Protein AF-A0AAU5WQ49-F1 (afdb_monomer_lite)

Structure (mmCIF, N/CA/C/O backbone):
data_AF-A0AAU5WQ49-F1
#
_entry.id   AF-A0AAU5WQ49-F1
#
loop_
_atom_site.group_PDB
_atom_site.id
_atom_site.type_symbol
_atom_site.label_atom_id
_atom_site.label_alt_id
_atom_site.label_comp_id
_atom_site.label_asym_id
_atom_site.label_entity_id
_atom_site.label_seq_id
_atom_site.pdbx_PDB_ins_code
_atom_site.Cartn_x
_atom_site.Cartn_y
_atom_site.Cartn_z
_atom_site.occupancy
_atom_site.B_iso_or_equiv
_atom_site.auth_seq_id
_atom_site.auth_comp_id
_atom_site.auth_asym_id
_atom_site.auth_atom_id
_atom_site.pdbx_PDB_model_num
ATOM 1 N N . MET A 1 1 ? 20.436 3.211 15.578 1.00 35.97 1 MET A N 1
ATOM 2 C CA . MET A 1 1 ? 19.643 3.570 16.771 1.00 35.97 1 MET A CA 1
ATOM 3 C C . MET A 1 1 ? 18.208 3.715 16.301 1.00 35.97 1 MET A C 1
ATOM 5 O O . MET A 1 1 ? 17.926 4.693 15.627 1.00 35.97 1 MET A O 1
ATOM 9 N N . SER A 1 2 ? 17.361 2.711 16.530 1.00 45.41 2 SER A N 1
ATOM 10 C CA . SER A 1 2 ? 15.946 2.764 16.138 1.00 45.41 2 SER A CA 1
ATOM 11 C C . SER A 1 2 ? 15.174 3.579 17.173 1.00 45.41 2 SER A C 1
ATOM 13 O O . SER A 1 2 ? 15.293 3.318 18.370 1.00 45.41 2 SER A O 1
ATOM 15 N N . ASN A 1 3 ? 14.450 4.596 16.715 1.00 42.66 3 ASN A N 1
ATOM 16 C CA . ASN A 1 3 ? 13.619 5.463 17.540 1.00 42.66 3 ASN A CA 1
ATOM 17 C C . ASN A 1 3 ? 12.328 4.704 17.929 1.00 42.66 3 ASN A C 1
ATOM 19 O O . ASN A 1 3 ? 11.644 4.207 17.038 1.00 42.66 3 ASN A O 1
ATOM 23 N N . PRO A 1 4 ? 11.967 4.575 19.218 1.00 52.50 4 PRO A N 1
ATOM 24 C CA . PRO A 1 4 ? 10.872 3.699 19.662 1.00 52.50 4 PRO A CA 1
ATOM 25 C C . PRO A 1 4 ? 9.447 4.236 19.406 1.00 52.50 4 PRO A C 1
ATOM 27 O O . PRO A 1 4 ? 8.487 3.636 19.879 1.00 52.50 4 PRO A O 1
ATOM 30 N N . LEU A 1 5 ? 9.299 5.355 18.688 1.00 54.12 5 LEU A N 1
ATOM 31 C CA . LEU A 1 5 ? 8.011 6.004 18.396 1.00 54.12 5 LEU A CA 1
ATOM 32 C C . LEU A 1 5 ? 7.605 5.945 16.918 1.00 54.12 5 LEU A C 1
ATOM 34 O O . LEU A 1 5 ? 6.515 6.398 16.579 1.00 54.12 5 LEU A O 1
ATOM 38 N N . GLU A 1 6 ? 8.456 5.421 16.037 1.00 56.78 6 GLU A N 1
ATOM 39 C CA . GLU A 1 6 ? 8.097 5.279 14.628 1.00 56.78 6 GLU A CA 1
ATOM 40 C C . GLU A 1 6 ? 7.350 3.953 14.430 1.00 56.78 6 GLU A C 1
ATOM 42 O O . GLU A 1 6 ? 7.882 2.898 14.800 1.00 56.78 6 GLU A O 1
ATOM 47 N N . PRO A 1 7 ? 6.115 3.978 13.890 1.00 53.62 7 PRO A N 1
ATOM 48 C CA . PRO A 1 7 ? 5.408 2.757 13.544 1.00 53.62 7 PRO A CA 1
ATOM 49 C C . PRO A 1 7 ? 6.278 1.925 12.593 1.00 53.62 7 PRO A C 1
ATOM 51 O O . PRO A 1 7 ? 6.927 2.495 11.712 1.00 53.62 7 PRO A O 1
ATOM 54 N N . PRO A 1 8 ? 6.319 0.593 12.744 1.00 51.91 8 PRO A N 1
ATOM 55 C CA . PRO A 1 8 ? 7.124 -0.244 11.868 1.00 51.91 8 PRO A CA 1
ATOM 56 C C . PRO A 1 8 ? 6.633 -0.116 10.420 1.00 51.91 8 PRO A C 1
ATOM 58 O O . PRO A 1 8 ? 5.481 -0.431 10.117 1.00 51.91 8 PRO A O 1
ATOM 61 N N . GLU A 1 9 ? 7.514 0.337 9.525 1.00 51.19 9 GLU A N 1
ATOM 62 C CA . GLU A 1 9 ? 7.260 0.325 8.084 1.00 51.19 9 GLU A CA 1
ATOM 63 C C . GLU A 1 9 ? 7.261 -1.122 7.581 1.00 51.19 9 GLU A C 1
ATOM 65 O O . GLU A 1 9 ? 8.230 -1.866 7.769 1.00 51.19 9 GLU A O 1
ATOM 70 N N . LEU A 1 10 ? 6.173 -1.529 6.927 1.00 42.09 10 LEU A N 1
ATOM 71 C CA . LEU A 1 10 ? 6.071 -2.843 6.305 1.00 42.09 10 LEU A CA 1
ATOM 72 C C . LEU A 1 10 ? 6.349 -2.735 4.808 1.00 42.09 10 LEU A C 1
ATOM 74 O O . LEU A 1 10 ? 5.665 -2.027 4.068 1.00 42.09 10 LEU A O 1
ATOM 78 N N . PHE A 1 11 ? 7.337 -3.501 4.354 1.00 51.62 11 PHE A N 1
ATOM 79 C CA . PHE A 1 11 ? 7.646 -3.677 2.941 1.00 51.62 11 PHE A CA 1
ATOM 80 C C . PHE A 1 11 ? 7.137 -5.052 2.500 1.00 51.62 11 PHE A C 1
ATOM 82 O O . PHE A 1 11 ? 7.644 -6.074 2.956 1.00 51.62 11 PHE A O 1
ATOM 89 N N . ALA A 1 12 ? 6.131 -5.092 1.625 1.00 44.16 12 ALA A N 1
ATOM 90 C CA . ALA A 1 12 ? 5.693 -6.329 0.985 1.00 44.16 12 ALA A CA 1
ATOM 91 C C . ALA A 1 12 ? 6.450 -6.496 -0.339 1.00 44.16 12 ALA A C 1
ATOM 93 O O . ALA A 1 12 ? 6.241 -5.716 -1.269 1.00 44.16 12 ALA A O 1
ATOM 94 N N . TRP A 1 13 ? 7.342 -7.486 -0.414 1.00 47.81 13 TRP A N 1
ATOM 95 C CA . TRP A 1 13 ? 8.019 -7.904 -1.644 1.00 47.81 13 TRP A CA 1
ATOM 96 C C . TRP A 1 13 ? 7.690 -9.370 -1.895 1.00 47.81 13 TRP A C 1
ATOM 98 O O . TRP A 1 13 ? 7.886 -10.191 -1.002 1.00 47.81 13 TRP A O 1
ATOM 108 N N . ASP A 1 14 ? 7.225 -9.693 -3.099 1.00 41.69 14 ASP A N 1
ATOM 109 C CA . ASP A 1 14 ? 7.218 -11.073 -3.572 1.00 41.69 14 ASP A CA 1
ATOM 110 C C . ASP A 1 14 ? 8.509 -11.300 -4.367 1.00 41.69 14 ASP A C 1
ATOM 112 O O . ASP A 1 14 ? 8.858 -10.510 -5.251 1.00 41.69 14 ASP A O 1
ATOM 116 N N . ALA A 1 15 ? 9.272 -12.320 -3.990 1.00 43.12 15 ALA A N 1
ATOM 117 C CA . ALA A 1 15 ? 10.525 -12.666 -4.640 1.00 43.12 15 ALA A CA 1
ATOM 118 C C . ALA A 1 15 ? 10.619 -14.179 -4.775 1.00 43.12 15 ALA A C 1
ATOM 120 O O . ALA A 1 15 ? 11.131 -14.855 -3.886 1.00 43.12 15 ALA A O 1
ATOM 121 N N . GLU A 1 16 ? 10.236 -14.685 -5.944 1.00 36.84 16 GLU A N 1
ATOM 122 C CA . GLU A 1 16 ? 10.766 -15.944 -6.445 1.00 36.84 16 GLU A CA 1
ATOM 123 C C . GLU A 1 16 ? 11.389 -15.719 -7.829 1.00 36.84 16 GLU A C 1
ATOM 125 O O . GLU A 1 16 ? 10.728 -15.675 -8.861 1.00 36.84 16 GLU A O 1
ATOM 130 N N . GLN A 1 17 ? 12.720 -15.610 -7.801 1.00 37.38 17 GLN A N 1
ATOM 131 C CA . GLN A 1 17 ? 13.663 -15.612 -8.923 1.00 37.38 17 GLN A CA 1
ATOM 132 C C . GLN A 1 17 ? 13.934 -14.292 -9.664 1.00 37.38 17 GLN A C 1
ATOM 134 O O . GLN A 1 17 ? 13.227 -13.296 -9.593 1.00 37.38 17 GLN A O 1
ATOM 139 N N .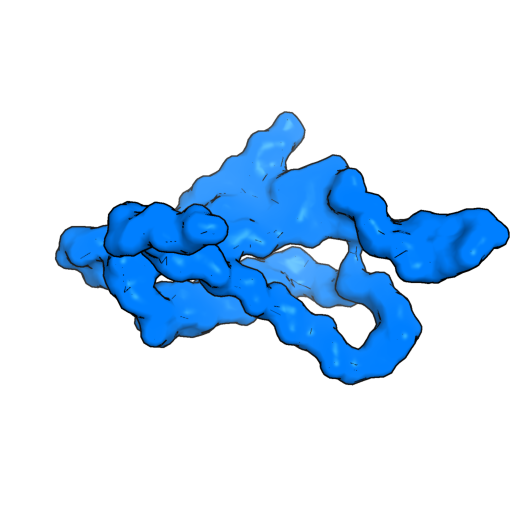 THR A 1 18 ? 15.118 -14.270 -10.273 1.00 42.69 18 THR A N 1
ATOM 140 C CA . THR A 1 18 ? 15.893 -13.108 -10.705 1.00 42.69 18 THR A CA 1
ATOM 141 C C . THR A 1 18 ? 15.156 -12.177 -11.666 1.00 42.69 18 THR A C 1
ATOM 143 O O . THR A 1 18 ? 15.041 -12.476 -12.851 1.00 42.69 18 THR A O 1
ATOM 146 N N . GLY A 1 19 ? 14.815 -10.981 -11.179 1.00 35.25 19 GLY A N 1
ATOM 147 C CA . GLY A 1 19 ? 14.547 -9.802 -12.002 1.00 35.25 19 GLY A CA 1
ATOM 148 C C . GLY A 1 19 ? 13.137 -9.232 -11.868 1.00 35.25 19 GLY A C 1
ATOM 149 O O . GLY A 1 19 ? 12.165 -9.879 -12.210 1.00 35.25 19 GLY A O 1
ATOM 150 N N . GLY A 1 20 ? 13.065 -7.958 -11.484 1.00 37.47 20 GLY A N 1
ATOM 151 C CA . GLY A 1 20 ? 12.078 -7.007 -11.991 1.00 37.47 20 GLY A CA 1
ATOM 152 C C . GLY A 1 20 ? 10.635 -7.256 -11.587 1.00 37.47 20 GLY A C 1
ATOM 153 O O . GLY A 1 20 ? 9.926 -7.9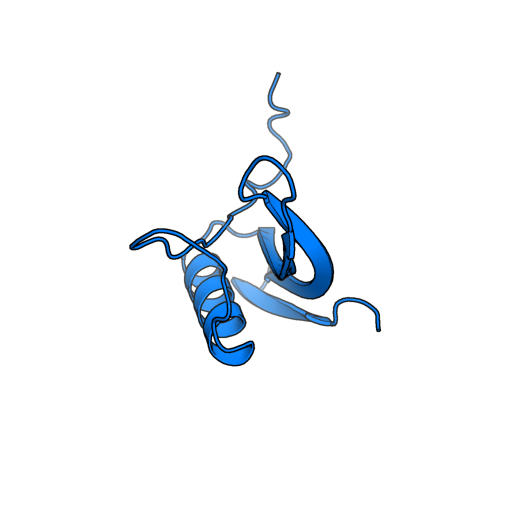09 -12.339 1.00 37.47 20 GLY A O 1
ATOM 154 N N . VAL A 1 21 ? 10.144 -6.625 -10.515 1.00 42.44 21 VAL A N 1
ATOM 155 C CA . VAL A 1 21 ? 8.697 -6.479 -10.309 1.00 42.44 21 VAL A CA 1
ATOM 156 C C . VAL A 1 21 ? 8.102 -5.737 -11.511 1.00 42.44 21 VAL A C 1
ATOM 158 O O . VAL A 1 21 ? 8.233 -4.524 -11.653 1.00 42.44 21 VAL A O 1
ATOM 161 N N . THR A 1 22 ? 7.455 -6.504 -12.377 1.00 51.03 22 THR A N 1
ATOM 162 C CA . THR A 1 22 ? 6.273 -6.087 -13.129 1.00 51.03 22 THR A CA 1
ATOM 163 C C . THR A 1 22 ? 5.131 -6.938 -12.599 1.00 51.03 22 THR A C 1
ATOM 165 O O . THR A 1 22 ? 4.623 -7.805 -13.296 1.00 51.03 22 THR A O 1
ATOM 168 N N . ASP A 1 23 ? 4.785 -6.765 -11.323 1.00 53.88 23 ASP A N 1
ATOM 169 C CA . ASP A 1 23 ? 3.472 -7.230 -10.892 1.00 53.88 23 ASP A CA 1
ATOM 170 C C . ASP A 1 23 ? 2.428 -6.202 -11.341 1.00 53.88 23 ASP A C 1
ATOM 172 O O . ASP A 1 23 ? 2.730 -5.014 -11.515 1.00 53.88 23 ASP A O 1
ATOM 176 N N . ASP A 1 24 ? 1.209 -6.670 -11.571 1.00 70.00 24 ASP A N 1
ATOM 177 C CA . ASP A 1 24 ? 0.082 -5.796 -11.860 1.00 70.00 24 ASP A CA 1
ATOM 178 C C . ASP A 1 24 ? -0.102 -4.811 -10.695 1.00 70.00 24 ASP A C 1
ATOM 180 O O . ASP A 1 24 ? -0.045 -5.187 -9.522 1.00 70.00 24 ASP A O 1
ATOM 184 N N . CYS A 1 25 ? -0.323 -3.535 -11.013 1.00 71.50 25 CYS A N 1
ATOM 185 C CA . CYS A 1 25 ? -0.499 -2.482 -10.013 1.00 71.50 25 CYS A CA 1
ATOM 186 C C . CYS A 1 25 ? -1.569 -2.856 -8.968 1.00 71.50 25 CYS A C 1
ATOM 188 O O . CYS A 1 25 ? -1.367 -2.663 -7.768 1.00 71.50 25 CYS A O 1
ATOM 190 N N . GLY A 1 26 ? -2.673 -3.468 -9.407 1.00 77.75 26 GLY A N 1
ATOM 191 C CA . GLY A 1 26 ? -3.751 -3.921 -8.536 1.00 77.75 26 GLY A CA 1
ATOM 192 C C . GLY A 1 26 ? -3.335 -5.058 -7.604 1.00 77.75 26 GLY A C 1
ATOM 193 O O . GLY A 1 26 ? -3.762 -5.084 -6.449 1.00 77.75 26 GLY A O 1
ATOM 194 N N . ARG A 1 27 ? -2.45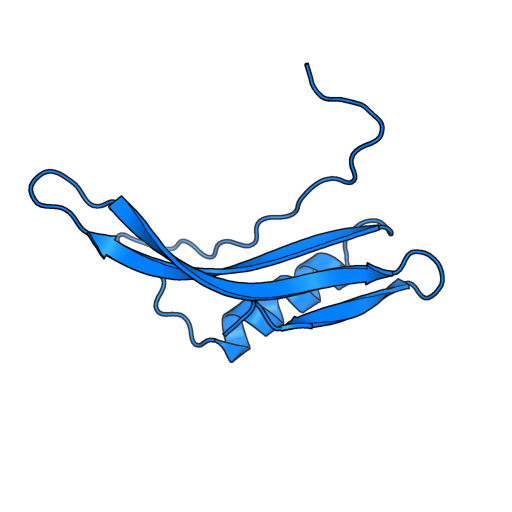9 -5.966 -8.050 1.00 79.88 27 ARG A N 1
ATOM 195 C CA . ARG A 1 27 ? 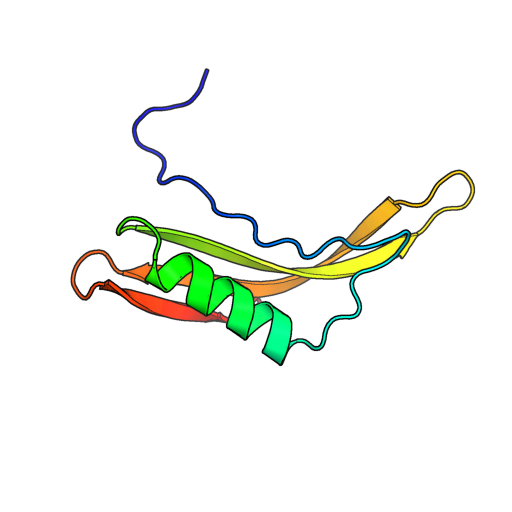-1.909 -7.030 -7.194 1.00 79.88 27 ARG A CA 1
ATOM 196 C C . ARG A 1 27 ? -0.989 -6.473 -6.119 1.00 79.88 27 ARG A C 1
ATOM 198 O O . ARG A 1 27 ? -1.178 -6.793 -4.948 1.00 79.88 27 ARG A O 1
ATOM 205 N N . ALA A 1 28 ? -0.074 -5.576 -6.483 1.00 80.50 28 ALA A N 1
ATOM 206 C CA . ALA A 1 28 ? 0.810 -4.917 -5.521 1.00 80.50 28 ALA A CA 1
ATOM 207 C C . ALA A 1 28 ? 0.017 -4.138 -4.453 1.00 80.50 28 ALA A C 1
ATOM 209 O O . ALA A 1 28 ? 0.299 -4.248 -3.258 1.00 80.50 28 ALA A O 1
ATOM 210 N N . ILE A 1 29 ? -1.027 -3.413 -4.873 1.00 83.12 29 ILE A N 1
ATOM 211 C CA . ILE A 1 29 ? -1.967 -2.740 -3.965 1.00 83.12 29 ILE A CA 1
ATOM 212 C C . ILE A 1 29 ? -2.670 -3.759 -3.058 1.00 83.12 29 ILE A C 1
ATOM 214 O O . ILE A 1 29 ? -2.712 -3.569 -1.843 1.00 83.12 29 ILE A O 1
ATOM 218 N N . GLY A 1 30 ? -3.173 -4.864 -3.613 1.00 85.44 30 GLY A N 1
ATOM 219 C CA . GLY A 1 30 ? -3.830 -5.926 -2.848 1.00 85.44 30 GLY A CA 1
ATOM 220 C C . GLY A 1 30 ? -2.924 -6.564 -1.789 1.00 85.44 30 GLY A C 1
ATOM 221 O O . GLY A 1 30 ? -3.360 -6.785 -0.658 1.00 85.44 30 GLY A O 1
ATOM 222 N N . HIS A 1 31 ? -1.652 -6.803 -2.118 1.00 85.00 31 HIS A N 1
ATOM 223 C CA . HIS A 1 31 ? -0.666 -7.338 -1.178 1.00 85.00 31 HIS A CA 1
ATOM 224 C C . HIS A 1 31 ? -0.386 -6.376 -0.024 1.00 85.00 31 HIS A C 1
ATOM 226 O O . HIS A 1 31 ? -0.444 -6.789 1.135 1.00 85.00 31 HIS A O 1
ATOM 232 N N . VAL A 1 32 ? -0.146 -5.095 -0.318 1.00 86.38 32 VAL A N 1
ATOM 233 C CA . VAL A 1 32 ? 0.056 -4.070 0.719 1.00 86.38 32 VAL A CA 1
ATOM 234 C C . VAL A 1 32 ? -1.198 -3.907 1.577 1.00 86.38 32 VAL A C 1
ATOM 236 O O . VAL A 1 32 ? -1.087 -3.841 2.799 1.00 86.38 32 VAL A O 1
ATOM 239 N N . HIS A 1 33 ? -2.389 -3.906 0.971 1.00 89.94 33 HIS A N 1
ATOM 240 C CA . HIS A 1 33 ? -3.648 -3.806 1.7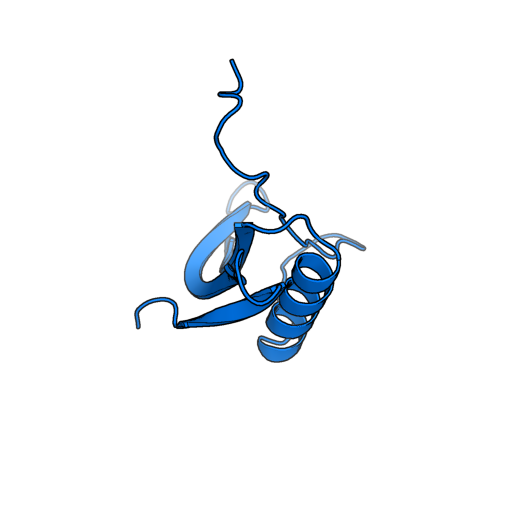09 1.00 89.94 33 HIS A CA 1
ATOM 241 C C . HIS A 1 33 ? -3.795 -4.961 2.703 1.00 89.94 33 HIS A C 1
ATOM 243 O O . HIS A 1 33 ? -4.088 -4.735 3.876 1.00 89.94 33 HIS A O 1
ATOM 249 N N . ARG A 1 34 ? -3.552 -6.199 2.256 1.00 90.06 34 ARG A N 1
ATOM 250 C CA . ARG A 1 34 ? -3.629 -7.382 3.118 1.00 90.06 34 ARG A CA 1
ATOM 251 C C . ARG A 1 34 ? -2.583 -7.343 4.231 1.00 90.06 34 ARG A C 1
ATOM 253 O O . ARG A 1 34 ? -2.926 -7.593 5.379 1.00 90.06 34 ARG A O 1
ATOM 260 N N . ALA A 1 35 ? -1.340 -6.989 3.907 1.00 87.69 35 ALA A N 1
ATOM 261 C CA . ALA A 1 35 ? -0.274 -6.874 4.899 1.00 87.69 35 ALA A CA 1
ATOM 262 C C . ALA A 1 35 ? -0.612 -5.834 5.978 1.00 87.69 35 ALA A C 1
ATOM 264 O O . ALA A 1 35 ? -0.409 -6.094 7.160 1.00 87.69 35 ALA A O 1
ATOM 265 N N . LEU A 1 36 ? -1.175 -4.686 5.588 1.00 88.56 36 LEU A N 1
ATOM 266 C CA . LEU A 1 36 ? -1.595 -3.649 6.530 1.00 88.56 36 LEU A CA 1
ATOM 267 C C . LEU A 1 36 ? -2.820 -4.046 7.354 1.00 88.56 36 LEU A C 1
ATOM 269 O O . LEU A 1 36 ? -2.888 -3.679 8.522 1.00 88.56 36 LEU A O 1
ATOM 273 N N . ALA A 1 37 ? -3.759 -4.818 6.804 1.00 90.06 37 ALA A N 1
ATOM 274 C CA . ALA A 1 37 ? -4.917 -5.302 7.559 1.00 90.06 37 ALA A CA 1
ATOM 275 C C . ALA A 1 37 ? -4.514 -6.177 8.766 1.00 90.06 37 ALA A C 1
ATOM 277 O O . ALA A 1 37 ? -5.169 -6.132 9.811 1.00 90.06 37 ALA A O 1
ATOM 278 N N . ASP A 1 38 ? -3.402 -6.906 8.649 1.00 88.12 38 ASP A N 1
ATOM 279 C CA . ASP A 1 38 ? -2.847 -7.756 9.709 1.00 88.12 38 ASP A CA 1
ATOM 280 C C . ASP A 1 38 ? -1.770 -7.040 10.562 1.00 88.12 38 ASP A C 1
ATOM 282 O O . ASP A 1 38 ? -1.324 -7.566 11.583 1.00 88.12 38 ASP A O 1
ATOM 286 N N . ALA A 1 39 ? -1.360 -5.826 10.180 1.00 87.81 39 ALA A N 1
ATOM 287 C CA . ALA A 1 39 ? -0.306 -5.050 10.839 1.00 87.81 39 ALA A CA 1
ATOM 288 C C . ALA A 1 39 ? -0.799 -4.275 12.071 1.00 87.81 39 ALA A C 1
ATOM 290 O O . ALA A 1 39 ? -1.981 -3.971 12.165 1.00 87.81 39 ALA A O 1
ATOM 291 N N . PRO A 1 40 ? 0.071 -3.846 12.999 1.00 89.31 40 PRO A N 1
ATOM 292 C CA . PRO A 1 40 ? -0.331 -2.933 14.069 1.00 89.31 40 PRO A CA 1
ATOM 293 C C . PRO A 1 40 ? -1.030 -1.662 13.555 1.00 89.31 40 PRO A C 1
ATOM 295 O O . PRO A 1 40 ? -0.744 -1.167 12.463 1.00 89.31 40 PRO A O 1
ATOM 298 N N . ALA A 1 41 ? -1.935 -1.113 14.367 1.00 89.19 41 ALA A N 1
ATOM 299 C CA . ALA A 1 41 ? -2.530 0.200 14.125 1.00 89.19 41 ALA A CA 1
ATOM 300 C C . ALA A 1 41 ? -1.435 1.262 13.916 1.00 89.19 41 ALA A C 1
ATOM 302 O O . ALA A 1 41 ? -0.418 1.251 14.611 1.00 89.19 41 ALA A O 1
ATOM 303 N N . GLY A 1 42 ? -1.622 2.144 12.933 1.00 87.31 42 GLY A N 1
ATOM 304 C CA . GLY A 1 42 ? -0.637 3.159 12.560 1.00 87.31 42 GLY A CA 1
ATOM 305 C C . GLY A 1 42 ? 0.430 2.688 11.566 1.00 87.31 42 GLY A C 1
ATOM 306 O O . GLY A 1 42 ? 1.166 3.530 11.054 1.00 87.31 42 GLY A O 1
ATOM 307 N N . ALA A 1 43 ? 0.502 1.390 11.242 1.00 88.94 43 ALA A N 1
ATOM 308 C CA . ALA A 1 43 ? 1.424 0.885 10.226 1.00 88.94 43 ALA A CA 1
ATOM 309 C C . ALA A 1 43 ? 1.154 1.516 8.853 1.00 88.94 43 ALA A C 1
ATOM 311 O O . ALA A 1 43 ? 0.005 1.758 8.475 1.00 88.94 43 ALA A O 1
ATOM 312 N N . SER A 1 44 ? 2.216 1.749 8.088 1.00 88.12 44 SER A N 1
ATOM 313 C CA . SER A 1 44 ? 2.155 2.306 6.739 1.00 88.12 44 SER A CA 1
ATOM 314 C C . SER A 1 44 ? 2.838 1.392 5.723 1.00 88.12 44 SER A C 1
ATOM 316 O O . SER A 1 44 ? 3.697 0.571 6.054 1.00 88.12 44 SER A O 1
ATOM 318 N N . GLY A 1 45 ? 2.407 1.515 4.471 1.00 86.75 45 GLY A N 1
ATOM 319 C CA . GLY A 1 45 ? 2.911 0.771 3.329 1.00 86.75 45 GLY A CA 1
ATOM 320 C C . GLY A 1 45 ? 2.950 1.653 2.086 1.00 86.75 45 GLY A C 1
ATOM 321 O O . GLY A 1 45 ? 2.273 2.676 1.997 1.00 86.75 45 GLY A O 1
ATOM 322 N N . MET A 1 46 ? 3.771 1.269 1.113 1.00 84.44 46 MET A N 1
ATOM 323 C CA . MET A 1 46 ? 3.984 2.060 -0.096 1.00 84.44 46 MET A CA 1
ATOM 324 C C . MET A 1 46 ? 4.192 1.158 -1.304 1.00 84.44 46 MET A C 1
ATOM 326 O O . MET A 1 46 ? 5.017 0.246 -1.281 1.00 84.44 46 MET A O 1
ATOM 330 N N . VAL A 1 47 ? 3.500 1.484 -2.391 1.00 83.12 47 VAL A N 1
ATOM 331 C CA . VAL A 1 47 ? 3.698 0.872 -3.704 1.00 83.12 47 VAL A CA 1
ATOM 332 C C . VAL A 1 47 ? 4.514 1.834 -4.560 1.00 83.12 47 VAL A C 1
ATOM 334 O O . VAL A 1 47 ? 4.148 2.997 -4.738 1.00 83.12 47 VAL A O 1
ATOM 337 N N . ARG A 1 48 ? 5.643 1.357 -5.090 1.00 79.81 48 ARG A N 1
ATOM 338 C CA . ARG A 1 48 ? 6.535 2.130 -5.964 1.00 79.81 48 ARG A CA 1
ATOM 339 C C . ARG A 1 48 ? 6.563 1.527 -7.356 1.00 79.81 48 ARG A C 1
ATOM 341 O O . ARG A 1 48 ? 6.687 0.316 -7.507 1.00 79.81 48 ARG A O 1
ATOM 348 N N . GLN A 1 49 ? 6.544 2.387 -8.365 1.00 77.88 49 GLN A N 1
ATOM 349 C CA . GLN A 1 49 ? 6.876 1.993 -9.723 1.00 77.88 49 GLN A CA 1
ATOM 350 C C . GLN A 1 49 ? 8.397 1.927 -9.837 1.00 77.88 49 GLN A C 1
ATOM 352 O O . GLN A 1 49 ? 9.095 2.883 -9.494 1.00 77.88 49 GLN A O 1
ATOM 357 N N . VAL A 1 50 ? 8.921 0.808 -10.323 1.00 74.50 50 VAL A N 1
ATOM 358 C CA . VAL A 1 50 ? 10.359 0.599 -10.514 1.00 74.50 50 VAL A CA 1
ATOM 359 C C . VAL A 1 50 ? 10.626 0.105 -11.931 1.00 74.50 50 VAL A C 1
ATOM 361 O O . VAL A 1 50 ? 9.790 -0.556 -12.538 1.00 74.50 50 VAL A O 1
ATOM 364 N N . ARG A 1 51 ? 11.811 0.403 -12.463 1.00 72.31 51 ARG A N 1
ATOM 365 C CA . ARG A 1 51 ? 12.362 -0.290 -13.632 1.00 72.31 51 ARG A CA 1
ATOM 366 C C . ARG A 1 51 ? 13.642 -1.003 -13.258 1.00 72.31 51 ARG A C 1
ATOM 368 O O . ARG A 1 51 ? 14.384 -0.545 -12.390 1.00 72.31 51 ARG A O 1
ATOM 375 N N . LEU A 1 52 ? 13.960 -2.061 -13.985 1.00 71.56 52 LEU A N 1
ATOM 376 C CA . LEU A 1 52 ? 15.311 -2.594 -13.975 1.00 71.56 52 LEU A CA 1
ATOM 377 C C . LEU A 1 52 ? 16.242 -1.659 -14.750 1.00 71.56 52 LEU A C 1
ATOM 379 O O . LEU A 1 52 ? 15.925 -1.185 -15.842 1.00 71.56 52 LEU A O 1
ATOM 383 N N . GLY A 1 53 ? 17.406 -1.384 -14.181 1.00 65.44 53 GLY A N 1
ATOM 384 C CA . GLY A 1 53 ? 18.511 -0.745 -14.875 1.00 65.44 53 GLY A CA 1
ATOM 385 C C . GLY A 1 53 ? 19.812 -1.468 -14.571 1.00 65.44 53 GLY A C 1
ATOM 386 O O . GLY A 1 53 ? 19.950 -2.077 -13.516 1.00 65.44 53 GLY A O 1
ATOM 387 N N . GLY A 1 54 ? 20.780 -1.385 -15.481 1.00 61.53 54 GLY A N 1
ATOM 388 C CA . GLY A 1 54 ? 22.110 -1.928 -15.230 1.00 61.53 54 GLY A CA 1
ATOM 389 C C . GLY A 1 54 ? 22.961 -2.080 -16.481 1.00 61.53 54 GLY A C 1
ATOM 390 O O . GLY A 1 54 ? 22.656 -2.915 -17.318 1.00 61.53 54 GLY A O 1
ATOM 391 N N . ALA A 1 55 ? 24.054 -1.319 -16.571 1.00 59.25 55 ALA A N 1
ATOM 392 C CA . ALA A 1 55 ? 25.162 -1.624 -17.484 1.00 59.25 55 ALA A CA 1
ATOM 393 C C . ALA A 1 55 ? 26.200 -2.574 -16.838 1.00 59.25 55 ALA A C 1
ATOM 395 O O . ALA A 1 55 ? 27.005 -3.169 -17.541 1.00 59.25 55 ALA A O 1
ATOM 396 N N . SER A 1 56 ? 26.179 -2.730 -15.507 1.00 57.62 56 SER A N 1
ATOM 397 C CA . SER A 1 56 ? 27.163 -3.506 -14.728 1.00 57.62 56 SER A CA 1
ATOM 398 C C . SER A 1 56 ? 26.558 -4.279 -13.540 1.00 57.62 56 SER A C 1
ATOM 400 O O . SER A 1 56 ? 27.275 -4.709 -12.643 1.00 57.62 56 SER A O 1
ATOM 402 N N . GLY A 1 57 ? 25.234 -4.464 -13.520 1.00 61.72 57 GLY A N 1
ATOM 403 C CA . GLY A 1 57 ? 24.519 -5.202 -12.473 1.00 61.72 57 GLY A CA 1
ATOM 404 C C . GLY A 1 57 ? 23.040 -4.828 -12.421 1.00 61.72 57 GLY A C 1
ATOM 405 O O . GLY A 1 57 ? 22.691 -3.674 -12.672 1.00 61.72 57 GLY A O 1
ATOM 406 N N . VAL A 1 58 ? 22.172 -5.799 -12.122 1.00 66.12 58 VAL A N 1
ATOM 407 C CA . VAL A 1 58 ? 20.719 -5.589 -12.041 1.00 66.12 58 VAL A CA 1
ATOM 408 C C . VAL A 1 58 ? 20.407 -4.749 -10.803 1.00 66.12 58 VAL A C 1
ATOM 410 O O . VAL A 1 58 ? 20.559 -5.215 -9.677 1.00 66.12 58 VAL A O 1
ATOM 413 N N . ARG A 1 59 ? 19.966 -3.506 -11.010 1.00 71.56 59 ARG A N 1
ATOM 414 C CA . ARG A 1 59 ? 19.450 -2.630 -9.952 1.00 71.56 59 ARG A CA 1
ATOM 415 C C . ARG A 1 59 ? 18.020 -2.203 -10.252 1.00 71.56 59 ARG A C 1
ATOM 417 O O . ARG A 1 59 ? 17.668 -1.940 -11.402 1.00 71.56 59 ARG A O 1
ATOM 424 N N . TYR A 1 60 ? 17.218 -2.073 -9.206 1.00 71.75 60 TYR A N 1
ATOM 425 C CA . TYR A 1 60 ? 15.905 -1.448 -9.293 1.00 71.75 60 TYR A CA 1
ATOM 426 C C . TYR 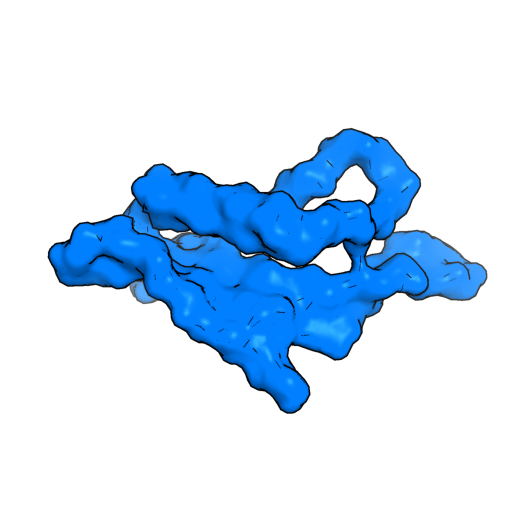A 1 60 ? 16.063 0.067 -9.215 1.00 71.75 60 TYR A C 1
ATOM 428 O O . TYR A 1 60 ? 16.651 0.597 -8.276 1.00 71.75 60 TYR A O 1
ATOM 436 N N . ILE A 1 61 ? 15.564 0.763 -10.227 1.00 76.12 61 ILE A N 1
ATOM 437 C CA . ILE A 1 61 ? 15.499 2.220 -10.274 1.00 76.12 61 ILE A CA 1
ATOM 438 C C . ILE A 1 61 ? 14.048 2.605 -10.019 1.00 76.12 61 ILE A C 1
ATOM 440 O O . ILE A 1 61 ? 13.178 2.284 -10.828 1.00 76.12 61 ILE A O 1
ATOM 444 N N . THR A 1 62 ? 13.793 3.300 -8.914 1.00 78.19 62 THR A N 1
ATOM 445 C CA . THR A 1 62 ? 12.478 3.880 -8.624 1.00 78.19 62 THR A CA 1
ATOM 446 C C . THR A 1 62 ? 12.125 4.923 -9.676 1.00 78.19 62 THR A C 1
ATOM 448 O O . THR A 1 62 ? 12.910 5.828 -9.951 1.00 78.19 62 THR A O 1
ATOM 451 N N . LEU A 1 63 ? 10.946 4.772 -10.267 1.00 77.19 63 LEU A N 1
ATOM 452 C CA . LEU A 1 63 ? 10.360 5.689 -11.238 1.00 77.19 63 LEU A CA 1
ATOM 453 C C . LEU A 1 63 ? 9.335 6.627 -10.599 1.00 77.19 63 LEU A C 1
ATOM 455 O O . LEU A 1 63 ? 9.214 7.763 -11.039 1.00 77.19 63 LEU A O 1
ATOM 459 N N . GLY A 1 64 ? 8.634 6.175 -9.557 1.00 76.50 64 GLY A N 1
ATOM 460 C CA . GLY A 1 64 ? 7.627 6.977 -8.867 1.00 76.50 64 GLY A CA 1
ATOM 461 C C . GLY A 1 64 ? 6.936 6.216 -7.740 1.00 76.50 64 GLY A C 1
ATOM 462 O O . GLY A 1 64 ? 7.174 5.021 -7.543 1.00 76.50 64 GLY A O 1
ATOM 463 N N . VAL A 1 65 ? 6.084 6.916 -6.996 1.00 83.25 65 VAL A N 1
ATOM 464 C CA . VAL A 1 65 ? 5.179 6.317 -6.008 1.00 83.25 65 VAL A CA 1
ATOM 465 C C . VAL A 1 65 ? 3.820 6.152 -6.669 1.00 83.25 65 VAL A C 1
ATOM 467 O O . VAL A 1 65 ? 3.309 7.087 -7.267 1.00 83.25 65 VAL A O 1
ATOM 470 N N . VAL A 1 66 ? 3.262 4.952 -6.573 1.00 82.00 66 VAL A N 1
ATOM 471 C CA . VAL A 1 66 ? 1.938 4.616 -7.109 1.00 82.00 66 VAL A CA 1
ATOM 472 C C . VAL A 1 66 ? 0.869 4.888 -6.059 1.00 82.00 66 VAL A C 1
ATOM 474 O O . VAL A 1 66 ? -0.174 5.454 -6.359 1.00 82.00 66 VAL A O 1
ATOM 477 N N . GLY A 1 67 ? 1.144 4.514 -4.812 1.00 82.94 67 GLY A N 1
ATOM 478 C CA . GLY A 1 67 ? 0.204 4.693 -3.720 1.00 82.94 67 GLY A CA 1
ATOM 479 C C . GLY A 1 67 ? 0.887 4.572 -2.372 1.00 82.94 67 GLY A C 1
ATOM 480 O O . GLY A 1 67 ? 1.838 3.803 -2.201 1.00 82.94 67 GLY A O 1
ATOM 481 N N . LEU A 1 68 ? 0.382 5.347 -1.427 1.00 87.12 68 LEU A N 1
ATOM 482 C CA . LEU A 1 68 ? 0.700 5.265 -0.014 1.00 87.12 68 LEU A CA 1
ATOM 483 C C . LEU A 1 68 ? -0.521 4.713 0.705 1.00 87.12 68 LEU A C 1
ATOM 485 O O . LEU A 1 68 ? -1.653 5.078 0.394 1.00 87.12 68 LEU A O 1
ATOM 489 N N . ALA A 1 69 ? -0.288 3.837 1.667 1.00 89.81 69 ALA A N 1
ATOM 490 C CA . ALA A 1 69 ? -1.337 3.261 2.480 1.00 89.81 69 ALA A CA 1
ATOM 491 C C . ALA A 1 69 ? -0.979 3.363 3.957 1.00 89.81 69 ALA A C 1
ATOM 493 O O . ALA A 1 69 ? 0.189 3.239 4.331 1.00 89.81 69 ALA A O 1
ATOM 494 N N . ARG A 1 70 ? -1.983 3.561 4.805 1.00 92.38 70 ARG A N 1
ATOM 495 C CA . ARG A 1 70 ? -1.832 3.525 6.261 1.00 92.38 70 ARG A CA 1
ATOM 496 C C . ARG A 1 70 ? -3.001 2.781 6.880 1.00 92.38 70 ARG A C 1
ATOM 498 O O . ARG A 1 70 ? -4.135 2.941 6.444 1.00 92.38 70 ARG A O 1
ATOM 505 N N . ARG A 1 71 ? -2.728 1.984 7.910 1.00 92.19 71 ARG A N 1
ATOM 506 C CA . ARG A 1 71 ? -3.761 1.472 8.804 1.00 92.19 71 ARG A CA 1
ATOM 507 C C . ARG A 1 71 ? -4.125 2.567 9.804 1.00 92.19 71 ARG A C 1
ATOM 509 O O . ARG A 1 71 ? -3.305 2.911 10.657 1.00 92.19 71 ARG A O 1
ATOM 516 N N . ASP A 1 72 ? -5.327 3.112 9.683 1.00 91.19 72 ASP A N 1
ATOM 517 C CA . ASP A 1 72 ? -5.863 4.106 10.607 1.00 91.19 72 ASP A CA 1
ATOM 518 C C . ASP A 1 72 ? -5.911 3.551 12.037 1.00 91.19 72 ASP A C 1
ATOM 520 O O . ASP A 1 72 ? -6.226 2.381 12.271 1.00 91.19 72 ASP A O 1
ATOM 524 N N . GLU A 1 73 ? -5.579 4.400 13.002 1.00 89.88 73 GLU A N 1
ATOM 525 C CA . GLU A 1 73 ? -5.472 4.007 14.406 1.00 89.88 73 GLU A CA 1
ATOM 526 C C . GLU A 1 73 ? -6.832 3.922 15.095 1.00 89.88 73 GLU A C 1
ATOM 528 O O . GLU A 1 73 ? -7.008 3.103 15.997 1.00 89.88 73 GLU A O 1
ATOM 533 N N . ALA A 1 74 ? -7.797 4.738 14.669 1.00 89.31 74 ALA A N 1
ATOM 534 C CA . ALA A 1 74 ? -9.104 4.817 15.311 1.00 89.31 74 ALA A CA 1
ATOM 535 C C . ALA A 1 74 ? -10.063 3.725 14.817 1.00 89.31 74 ALA A C 1
ATOM 537 O O . ALA A 1 74 ? -10.773 3.099 15.602 1.00 89.31 74 ALA A O 1
ATOM 538 N N . SER A 1 75 ? -10.086 3.499 13.508 1.00 90.38 75 SER A N 1
ATOM 539 C CA . SER A 1 75 ? -10.996 2.576 12.831 1.00 90.38 75 SER A CA 1
ATOM 540 C C . SER A 1 75 ? -10.352 1.235 12.489 1.00 90.38 75 SER A C 1
ATOM 542 O O . SER A 1 75 ? -11.061 0.263 12.230 1.00 90.38 75 SER A O 1
ATOM 544 N N . GLY A 1 76 ? -9.017 1.165 12.454 1.00 89.38 76 GLY A N 1
ATOM 545 C CA . GLY A 1 76 ? -8.289 -0.010 11.983 1.00 89.38 76 GLY A CA 1
ATOM 546 C C . GLY A 1 76 ? -8.401 -0.248 10.474 1.00 89.38 76 GLY A C 1
ATOM 547 O O . GLY A 1 76 ? -7.904 -1.281 10.011 1.00 89.38 76 GLY A O 1
ATOM 548 N N . ALA A 1 77 ? -9.041 0.660 9.726 1.00 92.75 77 ALA A N 1
ATOM 549 C CA . ALA A 1 77 ? -9.201 0.586 8.279 1.00 92.75 77 ALA A CA 1
ATOM 550 C C . ALA A 1 77 ? -7.889 0.917 7.555 1.00 92.75 77 ALA A C 1
ATOM 552 O O . ALA A 1 77 ? -7.069 1.681 8.053 1.00 92.75 77 ALA A O 1
ATOM 553 N N . VAL A 1 78 ? -7.687 0.349 6.366 1.00 91.56 78 VAL A N 1
ATOM 554 C CA . VAL A 1 78 ? -6.547 0.700 5.509 1.00 91.56 78 VAL A CA 1
ATOM 555 C C . VAL A 1 78 ? -6.970 1.811 4.555 1.00 91.56 78 VAL A C 1
ATOM 557 O O . VAL A 1 78 ? -7.805 1.599 3.675 1.00 91.56 78 VAL A O 1
ATOM 560 N N . GLU A 1 79 ? -6.369 2.981 4.715 1.00 93.31 79 GLU A N 1
ATOM 561 C CA . GLU A 1 79 ? -6.612 4.165 3.898 1.00 93.31 79 GLU A CA 1
ATOM 562 C C . GLU A 1 79 ? -5.523 4.309 2.842 1.00 93.31 79 GLU A C 1
ATOM 564 O O . GLU A 1 79 ? -4.338 4.153 3.139 1.00 93.31 79 GLU A O 1
ATOM 569 N N . TRP A 1 80 ? -5.930 4.617 1.611 1.00 89.19 80 TRP A N 1
ATOM 570 C CA . TRP A 1 80 ? -5.034 4.810 0.476 1.00 89.19 80 TRP A CA 1
ATOM 571 C C . TRP A 1 80 ? -4.996 6.277 0.065 1.00 89.19 80 TRP A C 1
ATOM 573 O O . TRP A 1 80 ? -6.027 6.938 -0.034 1.00 89.19 80 TRP A O 1
ATOM 583 N N . THR A 1 81 ? -3.794 6.766 -0.208 1.00 88.00 81 THR A N 1
ATOM 584 C CA . THR A 1 81 ? -3.537 8.065 -0.828 1.00 88.00 81 THR A CA 1
ATOM 585 C C . THR A 1 81 ? -2.765 7.840 -2.115 1.00 88.00 81 THR A C 1
ATOM 587 O O . THR A 1 81 ? -1.762 7.120 -2.133 1.00 88.00 81 THR A O 1
ATOM 590 N N . ASP A 1 82 ? -3.249 8.435 -3.202 1.00 76.31 82 ASP A N 1
ATOM 591 C CA . ASP A 1 82 ? -2.579 8.352 -4.493 1.00 76.31 82 ASP A CA 1
ATOM 592 C C . ASP A 1 82 ? -1.159 8.920 -4.379 1.00 76.31 82 ASP A C 1
ATOM 594 O O . ASP A 1 82 ? -0.941 10.002 -3.822 1.00 76.31 82 ASP A O 1
ATOM 598 N N . GLY A 1 83 ? -0.180 8.182 -4.906 1.00 61.09 83 GLY A N 1
ATOM 599 C CA . GLY A 1 83 ? 1.162 8.712 -5.094 1.00 61.09 83 GLY A CA 1
ATOM 600 C C . GLY A 1 83 ? 1.091 9.805 -6.153 1.00 61.09 83 GLY A C 1
ATOM 601 O O . GLY A 1 83 ? 0.587 9.573 -7.248 1.00 61.09 83 GLY A O 1
ATOM 602 N N . THR A 1 84 ? 1.519 11.015 -5.807 1.00 48.25 84 THR A N 1
ATOM 603 C CA . THR A 1 84 ? 1.425 12.205 -6.658 1.00 48.25 84 THR A CA 1
ATOM 604 C C . THR A 1 84 ? 1.870 11.935 -8.102 1.00 48.25 84 THR A C 1
ATOM 606 O O . THR A 1 84 ? 2.988 11.481 -8.345 1.00 48.25 84 THR A O 1
ATOM 609 N N . ARG A 1 85 ? 0.942 12.227 -9.022 1.00 40.38 85 ARG A N 1
ATOM 610 C CA . ARG A 1 85 ? 1.046 12.199 -10.487 1.00 40.38 85 ARG A CA 1
ATOM 611 C C . ARG A 1 85 ? 2.162 13.083 -11.041 1.00 40.38 85 ARG A C 1
ATOM 613 O O . ARG A 1 85 ? 2.378 14.176 -10.472 1.00 40.38 85 ARG A O 1
#

Foldseek 3Di:
DDDPPQFDEDEDDDDDDDDDPPDPPVVNVVRQQVVLLPGDAFYKYWDFDWDWDDPPDTDTDTPFTQWIWHQHNPPRHIDIDGTDD

Radius of gyration: 14.48 Å; chains: 1; bounding box: 38×28×37 Å

Sequence (85 aa):
MSNPLEPPELFAWDAEQTGGVTDDCGRAIGHVHRALADAPAGASGMVRQVRLGGASGVRYITLGVVGLARRDEASGAVEWTDGTR

pLDDT: mean 70.95, std 18.55, range [35.25, 93.31]

Secondary structure (DSSP, 8-state):
---TTSPPPP------SSS-----HHHHHHHHHHHHHTSPTT-EEEEEEEEEE-SSS-EEEEEEEEEEEEE-TTT--EEEEE---